Protein AF-A0A8R1IIV8-F1 (afdb_monomer_lite)

Sequence (85 aa):
MATYHMPAQLRAAFYAILAFSEIGDMQRLYNLFKKKISEDFLNRGYHQWKSEARAYYDSDERLVRLGKSMEPFVTAPTIVIDQLY

Structure (mmCIF, N/CA/C/O backbone):
data_AF-A0A8R1IIV8-F1
#
_entry.id   AF-A0A8R1IIV8-F1
#
loop_
_atom_site.group_PDB
_atom_site.id
_atom_site.type_symbol
_atom_site.label_atom_id
_atom_site.label_alt_id
_atom_site.label_comp_id
_atom_site.label_asym_id
_atom_site.label_entity_id
_atom_site.label_seq_id
_atom_site.pdbx_PDB_ins_code
_atom_site.Cartn_x
_atom_site.Cartn_y
_atom_site.Cartn_z
_atom_site.occupancy
_atom_site.B_iso_or_equiv
_atom_site.auth_seq_id
_atom_site.auth_comp_id
_atom_site.auth_asym_id
_atom_site.auth_atom_id
_atom_site.pdbx_PDB_model_num
ATOM 1 N N . MET A 1 1 ? 28.061 5.532 -1.584 1.00 33.97 1 MET A N 1
ATOM 2 C CA . MET A 1 1 ? 26.834 5.991 -0.896 1.00 33.97 1 MET A CA 1
ATOM 3 C C . MET A 1 1 ? 25.947 4.777 -0.694 1.00 33.97 1 MET A C 1
ATOM 5 O O . MET A 1 1 ? 25.601 4.143 -1.679 1.00 33.97 1 MET A O 1
ATOM 9 N N . ALA A 1 2 ? 25.671 4.391 0.551 1.00 36.06 2 ALA A N 1
ATOM 10 C CA . ALA A 1 2 ? 24.773 3.276 0.832 1.00 36.06 2 ALA A CA 1
ATOM 11 C C . ALA A 1 2 ? 23.329 3.756 0.644 1.00 36.06 2 ALA A C 1
ATOM 13 O O . ALA A 1 2 ? 22.806 4.512 1.462 1.00 36.06 2 ALA A O 1
ATOM 14 N N . THR A 1 3 ? 22.709 3.374 -0.470 1.00 41.84 3 THR A N 1
ATOM 15 C CA . THR A 1 3 ? 21.276 3.574 -0.683 1.00 41.84 3 THR A CA 1
ATOM 16 C C . THR A 1 3 ? 20.553 2.605 0.243 1.00 41.84 3 THR A C 1
ATOM 18 O O . THR A 1 3 ? 20.579 1.396 0.023 1.00 41.84 3 THR A O 1
ATOM 21 N N . TYR A 1 4 ? 19.966 3.115 1.326 1.00 45.06 4 TYR A N 1
ATOM 22 C CA . TYR A 1 4 ? 19.132 2.317 2.222 1.00 45.06 4 TYR A CA 1
ATOM 23 C C . TYR A 1 4 ? 17.857 1.912 1.473 1.00 45.06 4 TYR A C 1
ATOM 25 O O . TYR A 1 4 ? 16.850 2.618 1.502 1.00 45.06 4 TYR A O 1
ATOM 33 N N . HIS A 1 5 ? 17.918 0.788 0.760 1.00 54.72 5 HIS A N 1
ATOM 34 C CA . HIS A 1 5 ? 16.742 0.137 0.201 1.00 54.72 5 HIS A CA 1
ATOM 35 C C . HIS A 1 5 ? 15.912 -0.397 1.350 1.00 54.72 5 HIS A C 1
ATOM 37 O O . HIS A 1 5 ? 16.420 -1.167 2.163 1.00 54.72 5 HIS A O 1
ATOM 43 N N . MET A 1 6 ? 14.648 0.012 1.430 1.00 58.41 6 MET A N 1
ATOM 44 C CA . MET A 1 6 ? 13.758 -0.466 2.477 1.00 58.41 6 MET A CA 1
ATOM 45 C C . MET A 1 6 ? 13.556 -1.983 2.298 1.00 58.41 6 MET A C 1
ATOM 47 O O . MET A 1 6 ? 12.928 -2.399 1.315 1.00 58.41 6 MET A O 1
ATOM 51 N N . PRO A 1 7 ? 14.089 -2.839 3.193 1.00 67.19 7 PRO A N 1
ATOM 52 C CA . PRO A 1 7 ? 13.972 -4.284 3.034 1.00 67.19 7 PRO A CA 1
ATOM 53 C C . PRO A 1 7 ? 12.495 -4.691 3.047 1.00 67.19 7 PRO A C 1
ATOM 55 O O . PRO A 1 7 ? 11.667 -4.025 3.668 1.00 67.19 7 PRO A O 1
ATOM 58 N N . ALA A 1 8 ? 12.138 -5.800 2.395 1.00 61.94 8 ALA A N 1
ATOM 59 C CA . ALA A 1 8 ? 10.747 -6.275 2.320 1.00 61.94 8 ALA A CA 1
ATOM 60 C C . ALA A 1 8 ? 10.054 -6.385 3.699 1.00 61.94 8 ALA A C 1
ATOM 62 O O . ALA A 1 8 ? 8.845 -6.189 3.811 1.00 61.94 8 ALA A O 1
ATOM 63 N N . GLN A 1 9 ? 10.832 -6.640 4.751 1.00 55.66 9 GLN A N 1
ATOM 64 C CA . GLN A 1 9 ? 10.385 -6.695 6.145 1.00 55.66 9 GLN A CA 1
ATOM 65 C C . GLN A 1 9 ? 9.964 -5.322 6.694 1.00 55.66 9 GLN A C 1
ATOM 67 O O . GLN A 1 9 ? 9.001 -5.229 7.447 1.00 55.66 9 GLN A O 1
ATOM 72 N N . LEU A 1 10 ? 10.629 -4.243 6.276 1.00 67.56 10 LEU A N 1
ATOM 73 C CA . LEU A 1 10 ? 10.319 -2.878 6.707 1.00 67.56 10 LEU A CA 1
ATOM 74 C C . LEU A 1 10 ? 9.052 -2.351 6.017 1.00 67.56 10 LEU A C 1
ATOM 76 O O . LEU A 1 10 ? 8.257 -1.654 6.639 1.00 67.56 10 LEU A O 1
ATOM 80 N N . ARG A 1 11 ? 8.809 -2.775 4.769 1.00 71.56 11 ARG A N 1
ATOM 81 C CA . A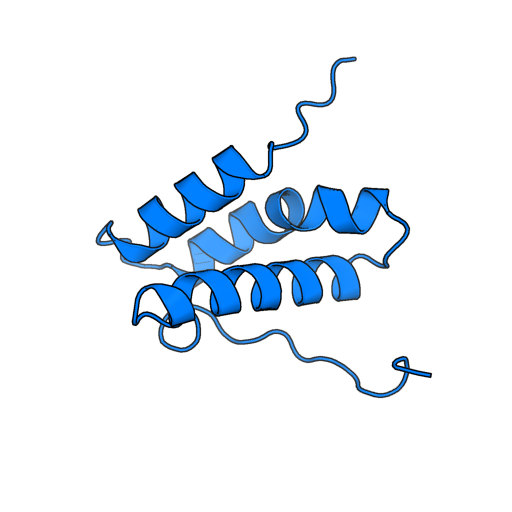RG A 1 11 ? 7.519 -2.571 4.089 1.00 71.56 11 ARG A CA 1
ATOM 82 C C . ARG A 1 11 ? 6.387 -3.298 4.811 1.00 71.56 11 ARG A C 1
ATOM 84 O O . ARG A 1 11 ? 5.374 -2.685 5.115 1.00 71.56 11 ARG A O 1
ATOM 91 N N . ALA A 1 12 ? 6.581 -4.572 5.159 1.00 65.12 12 ALA A N 1
ATOM 92 C CA . ALA A 1 12 ? 5.599 -5.333 5.935 1.00 65.12 12 ALA A CA 1
ATOM 93 C C . ALA A 1 12 ? 5.276 -4.667 7.287 1.00 65.12 12 ALA A C 1
ATOM 95 O O . ALA A 1 12 ? 4.106 -4.535 7.640 1.00 65.12 12 ALA A O 1
ATOM 96 N N . ALA A 1 13 ? 6.297 -4.184 8.001 1.00 65.62 13 ALA A N 1
ATOM 97 C CA . ALA A 1 13 ? 6.119 -3.437 9.244 1.00 65.62 13 ALA A CA 1
ATOM 98 C C . ALA A 1 13 ? 5.355 -2.118 9.031 1.00 65.62 13 ALA A C 1
ATOM 100 O O . ALA A 1 13 ? 4.473 -1.792 9.820 1.00 65.62 13 ALA A O 1
ATOM 101 N N . PHE A 1 14 ? 5.624 -1.392 7.942 1.00 71.38 14 PHE A N 1
ATOM 102 C CA . PHE A 1 14 ? 4.877 -0.186 7.583 1.00 71.38 14 PHE A CA 1
ATOM 103 C C . PHE A 1 14 ? 3.387 -0.473 7.342 1.00 71.38 14 PHE A C 1
ATOM 105 O O . PHE A 1 14 ? 2.542 0.246 7.869 1.00 71.38 14 PHE A O 1
ATOM 112 N N . TYR A 1 15 ? 3.037 -1.550 6.632 1.00 69.56 15 TYR A N 1
ATOM 113 C CA . TYR A 1 15 ? 1.628 -1.934 6.457 1.00 69.56 15 TYR A CA 1
ATOM 114 C C . TYR A 1 15 ? 0.962 -2.372 7.753 1.00 69.56 15 TYR A C 1
ATOM 116 O O . TYR A 1 15 ? -0.210 -2.075 7.959 1.00 69.56 15 TYR A O 1
ATOM 124 N N . ALA A 1 16 ? 1.691 -3.045 8.644 1.00 66.44 16 ALA A N 1
ATOM 125 C CA . ALA A 1 16 ? 1.172 -3.362 9.967 1.00 66.44 16 ALA A CA 1
ATOM 126 C C . ALA A 1 16 ? 0.882 -2.074 10.759 1.00 66.44 16 ALA A C 1
ATOM 128 O O . ALA A 1 16 ? -0.191 -1.936 11.336 1.00 66.44 16 ALA A O 1
ATOM 129 N N . ILE A 1 17 ? 1.779 -1.087 10.710 1.00 69.69 17 ILE A N 1
ATOM 130 C CA . ILE A 1 17 ? 1.549 0.228 11.322 1.00 69.69 17 ILE A CA 1
ATOM 131 C C . ILE A 1 17 ? 0.315 0.897 10.703 1.00 69.69 17 ILE A C 1
ATOM 133 O O . ILE A 1 17 ? -0.556 1.326 11.452 1.00 69.69 17 ILE A O 1
ATOM 137 N N . LEU A 1 18 ? 0.177 0.920 9.374 1.00 66.00 18 LEU A N 1
ATOM 138 C CA . LEU A 1 18 ? -1.022 1.442 8.702 1.00 66.00 18 LEU A CA 1
ATOM 139 C C . LEU A 1 18 ? -2.301 0.735 9.169 1.00 66.00 18 LEU A C 1
ATOM 141 O O . LEU A 1 18 ? -3.294 1.379 9.471 1.00 66.00 18 LEU A O 1
ATOM 145 N N . ALA A 1 19 ? -2.268 -0.591 9.257 1.00 64.25 19 ALA A N 1
ATOM 146 C CA . ALA A 1 19 ? -3.440 -1.401 9.547 1.00 64.25 19 ALA A CA 1
ATOM 147 C C . ALA A 1 19 ? -3.872 -1.387 11.023 1.00 64.25 19 ALA A C 1
ATOM 149 O O . ALA A 1 19 ? -5.004 -1.781 11.312 1.00 64.25 19 ALA A O 1
ATOM 150 N N . PHE A 1 20 ? -2.978 -1.048 11.956 1.00 64.06 20 PHE A N 1
ATOM 151 C CA . PHE A 1 20 ? -3.224 -1.142 13.403 1.00 64.06 20 PHE A CA 1
ATOM 152 C C . PHE A 1 20 ? -3.080 0.185 14.156 1.00 64.06 20 PHE A C 1
ATOM 154 O O . PHE A 1 20 ? -3.467 0.254 15.319 1.00 64.06 20 PHE A O 1
ATOM 161 N N . SER A 1 21 ? -2.557 1.233 13.523 1.00 61.59 21 SER A N 1
ATOM 162 C CA . SER A 1 21 ? -2.511 2.567 14.125 1.00 61.59 21 SER A CA 1
ATOM 163 C C . SER A 1 21 ? -3.748 3.348 13.694 1.00 61.59 21 SER A C 1
ATOM 165 O O . SER A 1 21 ? -4.103 3.318 12.516 1.00 61.59 21 SER A O 1
ATOM 167 N N . GLU A 1 22 ? -4.379 4.083 14.612 1.00 61.16 22 GLU A N 1
ATOM 168 C CA . GLU A 1 22 ? -5.414 5.081 14.299 1.00 61.16 22 GLU A CA 1
ATOM 169 C C . GLU A 1 22 ? -4.794 6.264 13.533 1.00 61.16 22 GLU A C 1
ATOM 171 O O . GLU A 1 22 ? -4.648 7.380 14.031 1.00 61.16 22 GLU A O 1
ATOM 176 N N . ILE A 1 23 ? -4.336 6.017 12.308 1.00 66.00 23 ILE A N 1
ATOM 177 C CA . ILE A 1 23 ? -3.816 7.054 11.430 1.00 66.00 23 ILE A CA 1
ATOM 178 C C . ILE A 1 23 ? -5.029 7.741 10.819 1.00 66.00 23 ILE A C 1
ATOM 180 O O . ILE A 1 23 ? -5.680 7.202 9.927 1.00 66.00 23 ILE A O 1
ATOM 184 N N . GLY A 1 24 ? -5.315 8.949 11.304 1.00 68.25 24 GLY A N 1
ATOM 185 C CA . GLY A 1 24 ? -6.463 9.746 10.868 1.00 68.25 24 GLY A CA 1
ATOM 186 C C . GLY A 1 24 ? -6.482 10.116 9.377 1.00 68.25 24 GLY A C 1
ATOM 187 O O . GLY A 1 24 ? -7.509 10.580 8.900 1.00 68.25 24 GLY A O 1
ATOM 188 N N . ASP A 1 25 ? -5.386 9.911 8.632 1.00 73.94 25 ASP A N 1
ATOM 189 C CA . ASP A 1 25 ? -5.327 10.123 7.176 1.00 73.94 25 ASP A CA 1
ATOM 190 C C . ASP A 1 25 ? -4.339 9.152 6.500 1.00 73.94 25 ASP A C 1
ATOM 192 O O . ASP A 1 25 ? -3.162 9.451 6.252 1.00 73.94 25 ASP A O 1
ATOM 196 N N . MET A 1 26 ? -4.823 7.938 6.233 1.00 75.06 26 MET A N 1
ATOM 197 C CA . MET A 1 26 ? -4.027 6.869 5.628 1.00 75.06 26 MET A CA 1
ATOM 198 C C . MET A 1 26 ? -3.661 7.161 4.163 1.00 75.06 26 MET A C 1
ATOM 200 O O . MET A 1 26 ? -2.574 6.791 3.715 1.00 75.06 26 MET A O 1
ATOM 204 N N . GLN A 1 27 ? -4.509 7.889 3.434 1.00 79.19 27 GLN A N 1
ATOM 205 C CA . GLN A 1 27 ? -4.269 8.280 2.044 1.00 79.19 27 GLN A CA 1
ATOM 206 C C . GLN A 1 27 ? -3.068 9.225 1.927 1.00 79.19 27 GLN A C 1
ATOM 208 O O . GLN A 1 27 ? -2.201 9.038 1.061 1.00 79.19 27 GLN A O 1
ATOM 213 N N . ARG A 1 28 ? -2.980 10.232 2.804 1.00 78.25 28 ARG A N 1
ATOM 214 C CA . ARG A 1 28 ? -1.835 11.149 2.853 1.00 78.25 28 ARG A CA 1
ATOM 215 C C . ARG A 1 28 ? -0.552 10.419 3.227 1.00 78.25 28 ARG A C 1
ATOM 217 O O . ARG A 1 28 ? 0.484 10.663 2.607 1.00 78.25 28 ARG A O 1
ATOM 224 N N . LEU A 1 29 ? -0.619 9.503 4.190 1.00 76.75 29 LEU A N 1
ATOM 225 C CA . LEU A 1 29 ? 0.541 8.718 4.598 1.00 76.75 29 LEU A CA 1
ATOM 226 C C . LEU A 1 29 ? 1.021 7.782 3.479 1.00 76.75 29 LEU A C 1
ATOM 228 O O . LEU A 1 29 ? 2.215 7.738 3.181 1.00 76.75 29 LEU A O 1
ATOM 232 N N . TYR A 1 30 ? 0.102 7.102 2.795 1.00 80.00 30 TYR A N 1
ATOM 233 C CA . TYR A 1 30 ? 0.430 6.293 1.624 1.00 80.00 30 TYR A CA 1
ATOM 234 C C . TYR A 1 30 ? 1.113 7.130 0.536 1.00 80.00 30 TYR A C 1
ATOM 236 O O . TYR A 1 30 ? 2.161 6.743 0.021 1.00 80.00 30 TYR A O 1
ATOM 244 N N . ASN A 1 31 ? 0.595 8.325 0.239 1.00 81.44 31 ASN A N 1
ATOM 245 C CA . ASN A 1 31 ? 1.187 9.221 -0.756 1.00 81.44 31 ASN A CA 1
ATOM 246 C C . ASN A 1 31 ? 2.619 9.665 -0.412 1.00 81.44 31 ASN A C 1
ATOM 248 O O . ASN A 1 31 ? 3.425 9.850 -1.327 1.00 81.44 31 ASN A O 1
ATOM 252 N N . LEU A 1 32 ? 2.955 9.799 0.875 1.00 81.50 32 LEU A N 1
ATOM 253 C CA . LEU A 1 32 ? 4.316 10.118 1.321 1.00 81.50 32 LEU A CA 1
ATOM 254 C C . LEU A 1 32 ? 5.293 8.963 1.066 1.00 81.50 32 LEU A C 1
ATOM 256 O O . LEU A 1 32 ? 6.429 9.194 0.650 1.00 81.50 32 LEU A O 1
ATOM 260 N N . PHE A 1 33 ? 4.854 7.722 1.288 1.00 80.62 33 PHE A N 1
ATOM 261 C CA . PHE A 1 33 ? 5.742 6.559 1.273 1.00 80.62 33 PHE A CA 1
ATOM 262 C C . PHE A 1 33 ? 5.688 5.725 -0.010 1.00 80.62 33 PHE A C 1
ATOM 264 O O . PHE A 1 33 ? 6.640 4.989 -0.272 1.00 80.62 33 PHE A O 1
ATOM 271 N N . LYS A 1 34 ? 4.663 5.865 -0.861 1.00 83.31 34 LYS A N 1
ATOM 272 C CA . LYS A 1 34 ? 4.457 5.013 -2.049 1.00 83.31 34 LYS A CA 1
ATOM 273 C C . LYS A 1 34 ? 5.679 4.911 -2.962 1.00 83.31 34 LYS A C 1
ATOM 275 O O . LYS A 1 34 ? 6.022 3.817 -3.395 1.00 83.31 34 LYS A O 1
ATOM 280 N N . LYS A 1 35 ? 6.411 6.014 -3.168 1.00 82.69 35 LYS A N 1
ATOM 281 C CA . LYS A 1 35 ? 7.640 6.017 -3.980 1.00 82.69 35 LYS A CA 1
ATOM 282 C C . LYS A 1 35 ? 8.711 5.108 -3.384 1.00 82.69 35 LYS A C 1
ATOM 284 O O . LYS A 1 35 ? 9.322 4.325 -4.103 1.00 82.69 35 LYS A O 1
ATOM 289 N N . LYS A 1 36 ? 8.904 5.186 -2.066 1.00 81.12 36 LYS A N 1
ATOM 290 C CA . LYS A 1 36 ? 9.884 4.377 -1.332 1.00 81.12 36 LYS A CA 1
ATOM 291 C C . LYS A 1 36 ? 9.480 2.914 -1.250 1.00 81.12 36 LYS A C 1
ATOM 293 O O . LYS A 1 36 ? 10.326 2.037 -1.365 1.00 81.12 36 LYS A O 1
ATOM 298 N N . ILE A 1 37 ? 8.189 2.660 -1.111 1.00 82.38 37 ILE A N 1
ATOM 299 C CA . ILE A 1 37 ? 7.624 1.315 -1.116 1.00 82.38 37 ILE A CA 1
ATOM 300 C C . ILE A 1 37 ? 7.790 0.649 -2.491 1.00 82.38 37 ILE A C 1
ATOM 302 O O . ILE A 1 37 ? 8.061 -0.545 -2.553 1.00 82.38 37 ILE A O 1
ATOM 306 N N . SER A 1 38 ? 7.656 1.419 -3.574 1.00 85.75 38 SER A N 1
ATOM 307 C CA . SER A 1 38 ? 7.776 0.937 -4.956 1.00 85.75 38 SER A CA 1
ATOM 308 C C . SER A 1 38 ? 9.212 0.824 -5.485 1.00 85.75 38 SER A C 1
ATOM 310 O O . SER A 1 38 ? 9.418 0.400 -6.622 1.00 85.75 38 SER A O 1
ATOM 312 N N . GLU A 1 39 ? 10.205 1.250 -4.699 1.00 85.56 39 GLU A N 1
ATOM 313 C CA . GLU A 1 39 ? 11.594 1.422 -5.147 1.00 85.56 39 GLU A CA 1
ATOM 314 C C . GLU A 1 39 ? 12.220 0.096 -5.606 1.00 85.56 39 GLU A C 1
ATOM 316 O O . GLU A 1 39 ? 12.995 0.071 -6.557 1.00 85.56 39 GLU A O 1
ATOM 321 N N . ASP A 1 40 ? 11.840 -1.031 -5.001 1.00 83.62 40 ASP A N 1
ATOM 322 C CA . ASP A 1 40 ? 12.320 -2.351 -5.412 1.00 83.62 40 ASP A CA 1
ATOM 323 C C . ASP A 1 40 ? 11.795 -2.770 -6.791 1.00 83.62 40 ASP A C 1
ATOM 325 O O . ASP A 1 40 ? 12.533 -3.383 -7.561 1.00 83.62 40 ASP A O 1
ATOM 3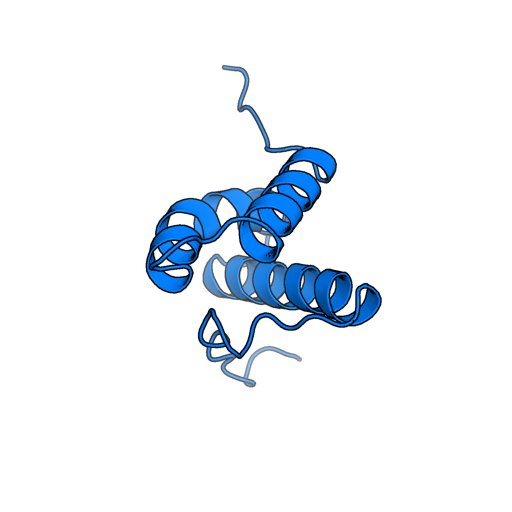29 N N . PHE A 1 41 ? 10.555 -2.419 -7.132 1.00 83.25 41 PHE A N 1
ATOM 330 C CA . PHE A 1 41 ? 10.017 -2.618 -8.476 1.00 83.25 41 PHE A CA 1
ATOM 331 C C . PHE A 1 41 ? 10.687 -1.667 -9.476 1.00 83.25 41 PHE A C 1
ATOM 333 O O . PHE A 1 41 ? 11.089 -2.098 -10.555 1.00 83.25 41 PHE A O 1
ATOM 340 N N . LEU A 1 42 ? 10.924 -0.410 -9.101 1.00 84.25 42 LEU A N 1
ATOM 341 C CA . LEU A 1 42 ? 11.670 0.522 -9.952 1.00 84.25 42 LEU A CA 1
ATOM 342 C C . LEU A 1 42 ? 13.075 -0.017 -10.277 1.00 84.25 42 LEU A C 1
ATOM 344 O O . LEU A 1 42 ? 13.471 -0.057 -11.440 1.00 84.25 42 LEU A O 1
ATOM 348 N N . ASN A 1 43 ? 13.785 -0.541 -9.274 1.00 86.19 43 ASN A N 1
ATOM 349 C CA . ASN A 1 43 ? 15.121 -1.127 -9.439 1.00 86.19 43 ASN A CA 1
ATOM 350 C C . ASN A 1 43 ? 15.128 -2.418 -10.277 1.00 86.19 43 ASN A C 1
ATOM 352 O O . ASN A 1 43 ? 16.179 -2.830 -10.760 1.00 86.19 43 ASN A O 1
ATOM 356 N N . ARG A 1 44 ? 13.967 -3.057 -10.471 1.00 85.12 44 ARG A N 1
ATOM 357 C CA . ARG A 1 44 ? 13.783 -4.208 -11.374 1.00 85.12 44 ARG A CA 1
ATOM 358 C C . ARG A 1 44 ? 13.468 -3.795 -12.818 1.00 85.12 44 ARG A C 1
ATOM 360 O O . ARG A 1 44 ? 13.246 -4.670 -13.647 1.00 85.12 44 ARG A O 1
ATOM 367 N N . GLY A 1 45 ? 13.439 -2.494 -13.118 1.00 86.81 45 GLY A N 1
ATOM 368 C CA . GLY A 1 45 ? 13.230 -1.957 -14.466 1.00 86.81 45 GLY A CA 1
ATOM 369 C C . GLY A 1 45 ? 11.781 -1.602 -14.809 1.00 86.81 45 GLY A C 1
ATOM 370 O O . GLY A 1 45 ? 11.495 -1.279 -15.959 1.00 86.81 45 GLY A O 1
ATOM 371 N N . TYR A 1 46 ? 10.851 -1.640 -13.849 1.00 84.19 46 TYR A N 1
ATOM 372 C CA . TYR A 1 46 ? 9.474 -1.202 -14.093 1.00 84.19 46 TYR A CA 1
ATOM 373 C C . TYR A 1 46 ? 9.377 0.332 -14.139 1.00 84.19 46 TYR A C 1
ATOM 375 O O . TYR A 1 46 ? 10.032 1.032 -13.369 1.00 84.19 46 TYR A O 1
ATOM 383 N N . HIS A 1 47 ? 8.507 0.873 -15.000 1.00 87.81 47 HIS A N 1
ATOM 384 C CA . HIS A 1 47 ? 8.170 2.302 -14.982 1.00 87.81 47 HIS A CA 1
ATOM 385 C C . HIS A 1 47 ? 7.557 2.717 -13.639 1.00 87.81 47 HIS A C 1
ATOM 387 O O . HIS A 1 47 ? 6.811 1.947 -13.043 1.00 87.81 47 HIS A O 1
ATOM 393 N N . GLN A 1 48 ? 7.794 3.963 -13.208 1.00 84.12 48 GLN A N 1
ATOM 394 C CA . GLN A 1 48 ? 7.343 4.489 -11.910 1.00 84.12 48 GLN A CA 1
ATOM 395 C C . GLN A 1 48 ? 5.869 4.184 -11.602 1.00 84.12 48 GLN A C 1
ATOM 397 O O . GLN A 1 48 ? 5.558 3.686 -10.525 1.00 84.12 48 GLN A O 1
ATOM 402 N N . TRP A 1 49 ? 4.966 4.437 -12.553 1.00 85.00 49 TRP A N 1
ATOM 403 C CA . TRP A 1 49 ? 3.533 4.191 -12.367 1.00 85.00 49 TRP A CA 1
ATOM 404 C C . TRP A 1 49 ? 3.220 2.697 -12.162 1.00 85.00 49 TRP A C 1
ATOM 406 O O . TRP A 1 49 ? 2.408 2.343 -11.311 1.00 85.00 49 TRP A O 1
ATOM 416 N N . LYS A 1 50 ? 3.916 1.813 -12.890 1.00 86.06 50 LYS A N 1
ATOM 417 C CA . LYS A 1 50 ? 3.773 0.354 -12.801 1.00 86.06 50 LYS A CA 1
ATOM 418 C C . LYS A 1 50 ? 4.375 -0.176 -11.501 1.00 86.06 50 LYS A C 1
ATOM 420 O O . LYS A 1 50 ? 3.800 -1.069 -10.890 1.00 86.06 50 LYS A O 1
ATOM 425 N N . SER A 1 51 ? 5.479 0.410 -11.046 1.00 87.44 51 SER A N 1
ATOM 426 C CA . SER A 1 51 ? 6.105 0.124 -9.752 1.00 87.44 51 SER A CA 1
ATOM 427 C C . SER A 1 51 ? 5.195 0.501 -8.584 1.00 87.44 51 SER A C 1
ATOM 429 O O . SER A 1 51 ? 5.006 -0.305 -7.675 1.00 87.44 51 SER A O 1
ATOM 431 N N . GLU A 1 52 ? 4.597 1.696 -8.613 1.00 87.75 52 GLU A N 1
ATOM 432 C CA . GLU A 1 52 ? 3.638 2.147 -7.594 1.00 87.75 52 GLU A CA 1
ATOM 433 C C . GLU A 1 52 ? 2.371 1.280 -7.584 1.00 87.75 52 GLU A C 1
ATOM 435 O O . GLU A 1 52 ? 1.908 0.893 -6.511 1.00 87.75 52 GLU A O 1
ATOM 440 N N . ALA A 1 53 ? 1.844 0.910 -8.757 1.00 87.88 53 ALA A N 1
ATOM 441 C CA . ALA A 1 53 ? 0.704 0.001 -8.851 1.00 87.88 53 ALA A CA 1
ATOM 442 C C . ALA A 1 53 ? 1.039 -1.393 -8.304 1.00 87.88 53 ALA A C 1
ATOM 444 O O . ALA A 1 53 ? 0.304 -1.931 -7.482 1.00 87.88 53 ALA A O 1
ATOM 445 N N . ARG A 1 54 ? 2.181 -1.969 -8.698 1.00 87.12 54 ARG A N 1
ATOM 446 C CA . ARG A 1 54 ? 2.624 -3.286 -8.216 1.00 87.12 54 ARG A CA 1
ATOM 447 C C . ARG A 1 54 ? 2.795 -3.300 -6.698 1.00 87.12 54 ARG A C 1
ATOM 449 O O . ARG A 1 54 ? 2.387 -4.261 -6.055 1.00 87.12 54 ARG A O 1
ATOM 456 N N . ALA A 1 55 ? 3.356 -2.226 -6.144 1.00 86.31 55 ALA A N 1
ATOM 457 C CA . ALA A 1 55 ? 3.466 -2.039 -4.709 1.00 86.31 55 ALA A CA 1
ATOM 458 C C . ALA A 1 55 ? 2.093 -2.028 -4.031 1.00 86.31 55 ALA A C 1
ATOM 460 O O . ALA A 1 55 ? 1.922 -2.755 -3.059 1.00 86.31 55 ALA A O 1
ATOM 461 N N . TYR A 1 56 ? 1.115 -1.279 -4.550 1.00 88.19 56 TYR A N 1
ATOM 462 C CA . TYR A 1 56 ? -0.249 -1.271 -4.011 1.00 88.19 56 TYR A CA 1
ATOM 463 C C . TYR A 1 56 ? -0.839 -2.685 -3.927 1.00 88.19 56 TYR A C 1
ATOM 465 O O . TYR A 1 56 ? -1.204 -3.128 -2.844 1.00 88.19 56 TYR A O 1
ATOM 473 N N . TYR A 1 57 ? -0.851 -3.430 -5.035 1.00 86.94 57 TYR A N 1
ATOM 474 C CA . TYR A 1 57 ? -1.477 -4.757 -5.060 1.00 86.94 57 TYR A CA 1
ATOM 475 C C . TYR A 1 57 ? -0.720 -5.803 -4.224 1.00 86.94 57 TYR A C 1
ATOM 477 O O . TYR A 1 57 ? -1.361 -6.623 -3.577 1.00 86.94 57 TYR A O 1
ATOM 485 N N . ASP A 1 58 ? 0.620 -5.750 -4.153 1.00 86.12 58 ASP A N 1
ATOM 486 C CA . ASP A 1 58 ? 1.397 -6.606 -3.228 1.00 86.12 58 ASP A CA 1
ATOM 487 C C . ASP A 1 58 ? 1.066 -6.304 -1.755 1.00 86.12 58 ASP A C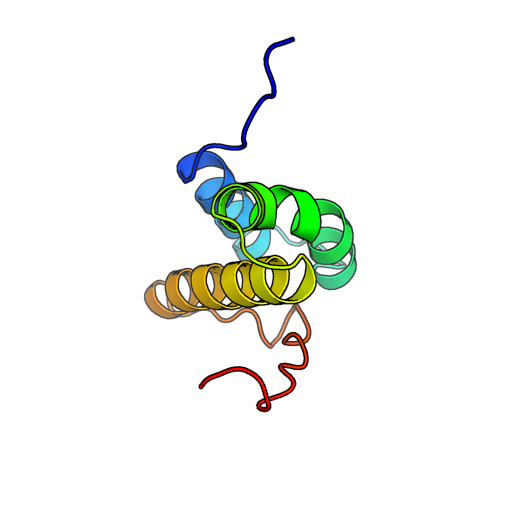 1
ATOM 489 O O . ASP A 1 58 ? 1.083 -7.194 -0.906 1.00 86.12 58 ASP A O 1
ATOM 493 N N . SER A 1 59 ? 0.747 -5.046 -1.444 1.00 82.31 59 SER A N 1
ATOM 494 C CA . SER A 1 59 ? 0.342 -4.618 -0.100 1.00 82.31 59 SER A CA 1
ATOM 495 C C . SER A 1 59 ? -1.052 -5.119 0.250 1.00 82.31 59 SER A C 1
ATOM 497 O O . SER A 1 59 ? -1.263 -5.668 1.332 1.00 82.31 59 SER A O 1
ATOM 499 N N . ASP A 1 60 ? -1.992 -4.925 -0.673 1.00 85.75 60 ASP A N 1
ATOM 500 C CA . ASP A 1 60 ? -3.386 -5.302 -0.502 1.00 85.75 60 ASP A CA 1
ATOM 501 C C . ASP A 1 60 ? -3.531 -6.821 -0.382 1.00 85.75 60 ASP A C 1
ATOM 503 O O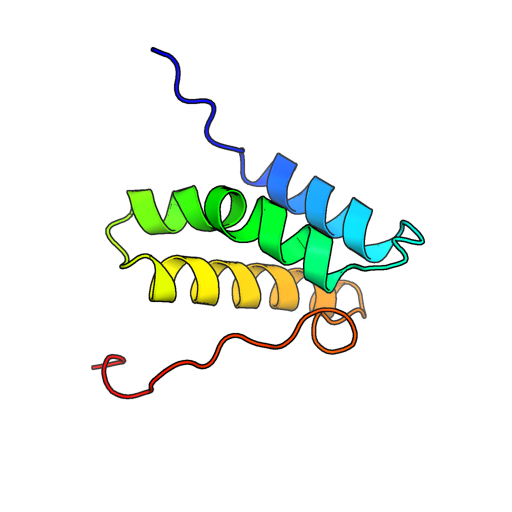 . ASP A 1 60 ? -4.147 -7.299 0.566 1.00 85.75 60 ASP A O 1
ATOM 507 N N . GLU A 1 61 ? -2.824 -7.600 -1.210 1.00 85.81 61 GLU A N 1
ATOM 508 C CA . GLU A 1 61 ? -2.803 -9.064 -1.105 1.00 85.81 61 GLU A CA 1
ATOM 509 C C . GLU A 1 61 ? -2.362 -9.535 0.293 1.00 85.81 61 GLU A C 1
ATOM 511 O O . GLU A 1 61 ? -2.931 -10.470 0.865 1.00 85.81 61 GLU A O 1
ATOM 516 N N . ARG A 1 62 ? -1.358 -8.877 0.884 1.00 83.69 62 ARG A N 1
ATOM 517 C CA . ARG A 1 62 ? -0.889 -9.201 2.240 1.00 83.69 62 ARG A CA 1
ATOM 518 C C . ARG A 1 62 ? -1.909 -8.824 3.308 1.00 83.69 62 ARG A C 1
ATOM 520 O O . ARG A 1 62 ? -2.040 -9.561 4.282 1.00 83.69 62 ARG A O 1
ATOM 527 N N . LEU A 1 63 ? -2.615 -7.708 3.143 1.00 81.81 63 LEU A N 1
ATOM 528 C CA . LEU A 1 63 ? -3.660 -7.271 4.071 1.00 81.81 63 LEU A CA 1
ATOM 529 C C . LEU A 1 63 ? -4.905 -8.160 3.984 1.00 81.81 63 LEU A C 1
ATOM 531 O O . LEU A 1 63 ? -5.440 -8.532 5.030 1.00 81.81 63 LEU A O 1
ATOM 535 N N . VAL A 1 64 ? -5.295 -8.594 2.784 1.00 84.75 64 VAL A N 1
ATOM 536 C CA . VAL A 1 64 ? -6.412 -9.528 2.557 1.00 84.75 64 VAL A CA 1
ATOM 537 C C . VAL A 1 64 ? -6.182 -10.845 3.292 1.00 84.75 64 VAL A C 1
ATOM 539 O O . VAL A 1 64 ? -7.086 -11.347 3.958 1.00 84.75 64 VAL A O 1
ATOM 542 N N . ARG A 1 65 ? -4.949 -11.366 3.287 1.00 83.44 65 ARG A N 1
ATOM 543 C CA . ARG A 1 65 ? -4.578 -12.566 4.067 1.00 83.44 65 ARG A CA 1
ATOM 544 C C . ARG A 1 65 ? -4.717 -12.384 5.585 1.00 83.44 65 ARG A C 1
ATOM 546 O O . ARG A 1 65 ? -4.775 -13.374 6.306 1.00 83.44 65 ARG A O 1
ATOM 553 N N . LEU A 1 66 ? -4.771 -11.144 6.067 1.00 82.00 66 LEU A N 1
ATOM 554 C CA . LEU A 1 66 ? -5.001 -10.784 7.469 1.00 82.00 66 LEU A CA 1
ATOM 555 C C . LEU A 1 66 ? -6.459 -10.364 7.742 1.00 82.00 66 LEU A C 1
ATOM 557 O O . LEU A 1 66 ? -6.750 -9.866 8.829 1.00 82.00 66 LEU A O 1
ATOM 561 N N . GLY A 1 67 ? -7.366 -10.530 6.772 1.00 82.44 67 GLY A N 1
ATOM 562 C CA . GLY A 1 67 ? -8.768 -10.112 6.878 1.00 82.44 67 GLY A CA 1
ATOM 563 C C . GLY A 1 67 ? -8.980 -8.597 6.776 1.00 82.44 67 GLY A C 1
ATOM 564 O O . GLY A 1 67 ? -9.981 -8.088 7.277 1.00 82.44 67 GLY A O 1
ATOM 565 N N . LYS A 1 68 ? -8.035 -7.865 6.174 1.00 83.25 68 LYS A N 1
ATOM 566 C CA . LYS A 1 68 ? -8.075 -6.404 5.979 1.00 83.25 68 LYS A CA 1
ATOM 567 C C . LYS A 1 68 ? -8.002 -6.051 4.487 1.00 83.25 68 LYS A C 1
ATOM 569 O O . LYS A 1 68 ? -7.717 -6.909 3.667 1.00 83.25 68 LYS A O 1
ATOM 574 N N . SER A 1 69 ? -8.245 -4.793 4.130 1.00 82.00 69 SER A N 1
ATOM 575 C CA . SER A 1 69 ? -8.149 -4.292 2.748 1.00 82.00 69 SER A CA 1
ATOM 576 C C . SER A 1 69 ? -7.577 -2.874 2.738 1.00 82.00 69 SER A C 1
ATOM 578 O O . SER A 1 69 ? -7.728 -2.146 3.725 1.00 82.00 69 SER A O 1
ATOM 580 N N . MET A 1 70 ? -6.916 -2.488 1.644 1.00 79.44 70 MET A N 1
ATOM 581 C CA . MET A 1 70 ? -6.483 -1.109 1.401 1.00 79.44 70 MET A CA 1
ATOM 582 C C . MET A 1 70 ? -7.593 -0.200 0.879 1.00 79.44 70 MET A C 1
ATOM 584 O O . MET A 1 70 ? -7.526 1.001 1.129 1.00 79.44 70 MET A O 1
ATOM 588 N N . GLU A 1 71 ? -8.602 -0.737 0.190 1.00 80.50 71 GLU A N 1
ATOM 589 C CA . GLU A 1 71 ? -9.688 0.039 -0.427 1.00 80.50 71 GLU A CA 1
ATOM 590 C C . GLU A 1 71 ? -10.386 1.043 0.507 1.00 80.50 71 GLU A C 1
ATOM 592 O O . GLU A 1 71 ? -10.620 2.170 0.066 1.00 80.50 71 GLU A O 1
ATOM 597 N N . PRO A 1 72 ? -10.682 0.732 1.790 1.00 78.56 72 PRO A N 1
ATOM 598 C CA . PRO A 1 72 ? -11.313 1.709 2.681 1.00 78.56 72 PRO A CA 1
ATOM 599 C C . PRO A 1 72 ? -10.391 2.868 3.089 1.00 78.56 72 PRO A C 1
ATOM 601 O O . PRO A 1 72 ? -10.855 3.832 3.695 1.00 78.56 72 PRO A O 1
ATOM 604 N N . PHE A 1 73 ? -9.095 2.791 2.782 1.00 73.62 73 PHE A N 1
ATOM 60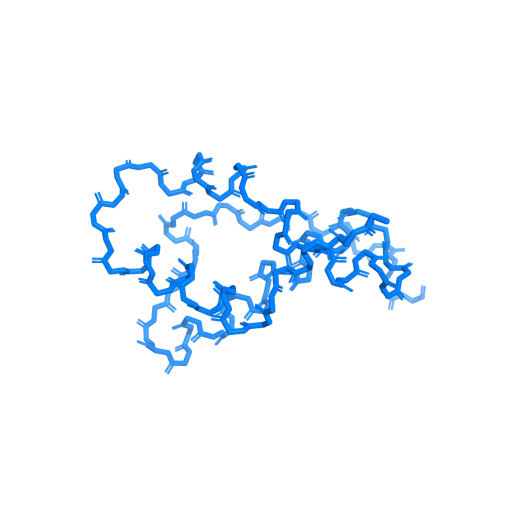5 C CA . PHE A 1 73 ? -8.091 3.721 3.288 1.00 73.62 73 PHE A CA 1
ATOM 606 C C . PHE A 1 73 ? -7.277 4.429 2.201 1.00 73.62 73 PHE A C 1
ATOM 608 O O . PHE A 1 73 ? -6.747 5.518 2.434 1.00 73.62 73 PHE A O 1
ATOM 615 N N . VAL A 1 74 ? -7.125 3.793 1.038 1.00 80.19 74 VAL A N 1
ATOM 616 C CA . VAL A 1 74 ? -6.284 4.253 -0.064 1.00 80.19 74 VAL A CA 1
ATOM 617 C C . VAL A 1 74 ? -6.952 3.909 -1.390 1.00 80.19 74 VAL A C 1
ATOM 619 O O . VAL A 1 74 ? -7.177 2.736 -1.700 1.00 80.19 74 VAL A O 1
ATOM 622 N N . THR A 1 75 ? -7.176 4.929 -2.215 1.00 83.25 75 THR A N 1
ATOM 623 C CA . THR A 1 75 ? -7.708 4.755 -3.569 1.00 83.25 75 THR A CA 1
ATOM 624 C C . THR A 1 75 ? -6.765 3.901 -4.411 1.00 83.25 75 THR A C 1
ATOM 626 O O . THR A 1 75 ? -5.572 4.204 -4.529 1.00 83.25 75 THR A O 1
ATOM 629 N N . ALA A 1 76 ? -7.313 2.853 -5.026 1.00 83.81 76 ALA A N 1
ATOM 630 C CA . ALA A 1 76 ? -6.566 1.989 -5.923 1.00 83.81 76 ALA A CA 1
ATOM 631 C C . ALA A 1 76 ? -5.971 2.787 -7.101 1.00 83.81 76 ALA A C 1
ATOM 633 O O . ALA A 1 76 ? -6.638 3.660 -7.667 1.00 83.81 76 ALA A O 1
ATOM 634 N N . PRO A 1 77 ? -4.717 2.512 -7.496 1.00 82.19 77 PRO A N 1
ATOM 635 C CA . PRO A 1 77 ? -4.102 3.186 -8.626 1.00 82.19 77 PRO A CA 1
ATOM 636 C C . PRO A 1 77 ? -4.805 2.803 -9.932 1.00 82.19 77 PRO A C 1
ATOM 638 O O . PRO A 1 77 ? -4.998 1.623 -10.227 1.00 82.19 77 PRO A O 1
ATOM 641 N N . THR A 1 78 ? -5.135 3.808 -10.745 1.00 77.75 78 THR A N 1
ATOM 642 C CA . THR A 1 78 ? -5.678 3.618 -12.093 1.00 77.75 78 THR A CA 1
ATOM 643 C C . THR A 1 78 ? -4.634 2.929 -12.974 1.00 77.75 78 THR A C 1
ATOM 645 O O . THR A 1 78 ? -3.636 3.539 -13.359 1.00 77.75 78 THR A O 1
ATOM 648 N N . ILE A 1 79 ? -4.848 1.653 -13.297 1.00 68.75 79 ILE A N 1
ATOM 649 C CA . ILE A 1 79 ? -4.029 0.934 -14.277 1.00 68.75 79 ILE A CA 1
ATOM 650 C C . ILE A 1 79 ? -4.631 1.186 -15.660 1.00 68.75 79 ILE A C 1
ATOM 652 O O . ILE A 1 79 ? -5.755 0.771 -15.935 1.00 68.75 79 ILE A O 1
ATOM 656 N N . VAL A 1 80 ? -3.878 1.836 -16.549 1.00 61.31 80 VAL A N 1
ATOM 657 C CA . VAL A 1 80 ? -4.213 1.845 -17.978 1.00 61.31 80 VAL A CA 1
ATOM 658 C C . VAL A 1 80 ? -3.846 0.465 -18.530 1.00 61.31 80 VAL A C 1
ATOM 660 O O . VAL A 1 80 ? -2.683 0.068 -18.499 1.00 61.31 80 VAL A O 1
ATOM 663 N N . ILE A 1 81 ? -4.853 -0.287 -18.977 1.00 56.94 81 ILE A N 1
ATOM 664 C CA . ILE A 1 81 ? -4.785 -1.719 -19.338 1.00 56.94 81 ILE A CA 1
ATOM 665 C C . ILE A 1 81 ? -3.974 -1.962 -20.634 1.00 56.94 81 ILE A C 1
ATOM 667 O O . ILE A 1 81 ? -3.731 -3.096 -21.025 1.00 56.94 81 ILE A O 1
ATOM 671 N N . ASP A 1 82 ? -3.486 -0.905 -21.281 1.00 49.84 82 ASP A N 1
ATOM 672 C CA . ASP A 1 82 ? -2.913 -0.957 -22.631 1.00 49.84 82 ASP A CA 1
ATOM 673 C C . ASP A 1 82 ? -1.447 -1.444 -22.698 1.00 49.84 82 ASP A C 1
ATOM 675 O O . ASP A 1 82 ? -0.820 -1.384 -23.747 1.00 49.84 82 ASP A O 1
ATOM 679 N N . GLN A 1 83 ? -0.863 -1.917 -21.586 1.00 49.16 83 GLN A N 1
ATOM 680 C CA . GLN A 1 83 ? 0.523 -2.433 -21.540 1.00 49.16 83 GLN A CA 1
ATOM 681 C C . GLN A 1 83 ? 0.685 -3.720 -20.710 1.00 49.16 83 GLN A C 1
ATOM 683 O O . GLN A 1 83 ?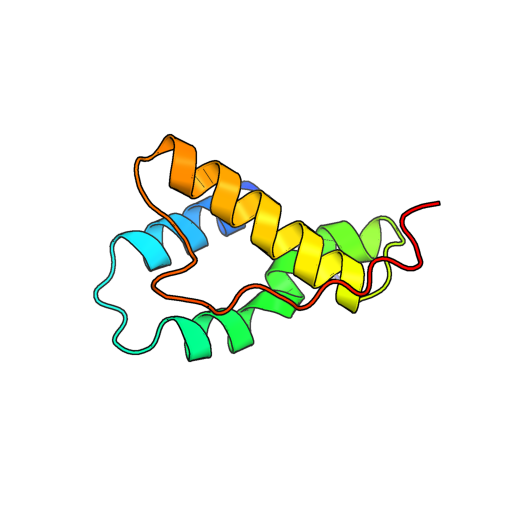 1.691 -3.926 -20.014 1.00 49.16 83 GLN A O 1
ATOM 688 N N . LEU A 1 84 ? -0.340 -4.576 -20.745 1.00 49.47 84 LEU A N 1
ATOM 689 C CA . LEU A 1 84 ? -0.281 -5.953 -20.235 1.00 49.47 84 LEU A CA 1
ATOM 690 C C . LEU A 1 84 ? 0.074 -6.997 -21.314 1.00 49.47 84 LEU A C 1
ATOM 692 O O . LEU A 1 84 ? 0.143 -8.178 -20.979 1.00 49.47 84 LEU A O 1
ATOM 696 N N . TYR A 1 85 ? 0.368 -6.566 -22.545 1.00 41.19 85 TYR A N 1
ATOM 697 C CA . TYR A 1 85 ? 0.934 -7.387 -23.621 1.00 41.19 85 TYR A CA 1
ATOM 698 C C . TYR A 1 85 ? 2.237 -6.783 -24.140 1.00 41.19 85 TYR A C 1
ATOM 700 O O . TYR A 1 85 ? 2.285 -5.539 -24.279 1.00 41.19 85 TYR A O 1
#

Foldseek 3Di:
DDDPQCPPVNLVVVLVCLVPPPPVALAVVCVVCLQSLLVVVVVVVDDSLVSSLVSQVVSQVVQVVVVHGCVVHHDHRDDPPVPPD

Organism: Caenorhabditis japonica (NCBI:txid281687)

pLDDT: mean 74.21, std 13.44, range [33.97, 88.19]

Secondary structure (DSSP, 8-state):
-------HHHHHHHHHHHHHS--S-HHHHHHHHHHHHTHHHHHTT--HHHHHHHHHHHHHHHHHTTT--STTTSPPP---GGG--

Radius of gyration: 13.18 Å; chains: 1; bounding box: 38×24×38 Å